Protein AF-A0A7C3CCZ5-F1 (afdb_monomer)

Structure (mmCIF, N/CA/C/O backbone):
data_AF-A0A7C3CCZ5-F1
#
_entry.id   AF-A0A7C3CCZ5-F1
#
loop_
_atom_site.group_PDB
_atom_site.id
_atom_site.type_symbol
_atom_site.label_atom_id
_atom_site.label_alt_id
_atom_site.label_comp_id
_atom_site.label_asym_id
_atom_site.label_entity_id
_atom_site.label_seq_id
_atom_site.pdbx_PDB_ins_code
_atom_site.Cartn_x
_atom_site.Cartn_y
_atom_site.Cartn_z
_atom_site.occupancy
_atom_site.B_iso_or_equiv
_atom_site.auth_seq_id
_atom_site.auth_comp_id
_atom_site.auth_asym_id
_atom_site.auth_atom_id
_atom_site.pdbx_PDB_model_num
ATOM 1 N N . MET A 1 1 ? -11.872 -8.655 21.559 1.00 65.56 1 MET A N 1
ATOM 2 C CA . MET A 1 1 ? -11.359 -8.584 20.173 1.00 65.56 1 MET A CA 1
ATOM 3 C C . MET A 1 1 ? -12.253 -7.619 19.425 1.00 65.56 1 MET A C 1
ATOM 5 O O . MET A 1 1 ? -13.464 -7.737 19.575 1.00 65.56 1 MET A O 1
ATOM 9 N N . ALA A 1 2 ? -11.675 -6.671 18.688 1.00 79.25 2 ALA A N 1
ATOM 10 C CA . ALA A 1 2 ? -12.430 -5.754 17.841 1.00 79.25 2 ALA A CA 1
ATOM 11 C C . ALA A 1 2 ? -13.335 -6.536 16.878 1.00 79.25 2 ALA A C 1
ATOM 13 O O . ALA A 1 2 ? -12.887 -7.495 16.245 1.00 79.25 2 ALA A O 1
ATOM 14 N N . GLN A 1 3 ? -14.606 -6.146 16.781 1.00 91.62 3 GLN A N 1
ATOM 15 C CA . GLN A 1 3 ? -15.539 -6.755 15.840 1.0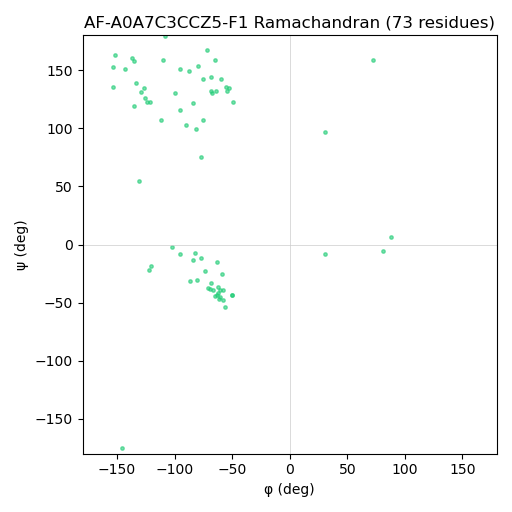0 91.62 3 GLN A CA 1
ATOM 16 C C . GLN A 1 3 ? -15.480 -5.990 14.518 1.00 91.62 3 GLN A C 1
ATOM 18 O O . GLN A 1 3 ? -16.030 -4.899 14.398 1.00 91.62 3 GLN A O 1
ATOM 23 N N . ILE A 1 4 ? -14.791 -6.571 13.536 1.00 95.56 4 ILE A N 1
ATOM 24 C CA . ILE A 1 4 ? -14.629 -6.003 12.196 1.00 95.56 4 ILE A CA 1
ATOM 25 C C . ILE A 1 4 ? -15.715 -6.613 11.294 1.00 95.56 4 ILE A C 1
ATOM 27 O O . ILE A 1 4 ? -15.714 -7.832 11.098 1.00 95.56 4 ILE A O 1
ATOM 31 N N . PRO A 1 5 ? -16.668 -5.822 10.770 1.00 96.38 5 PRO A N 1
ATOM 32 C CA . PRO A 1 5 ? -17.698 -6.324 9.867 1.00 96.38 5 PRO A CA 1
ATOM 33 C C . PRO A 1 5 ? -17.117 -6.955 8.595 1.00 96.38 5 PRO A C 1
ATOM 35 O O . PRO A 1 5 ? -16.151 -6.471 8.008 1.00 96.38 5 PRO A O 1
ATOM 38 N N . ILE A 1 6 ? -17.742 -8.035 8.123 1.00 97.25 6 ILE A N 1
ATOM 39 C CA . ILE A 1 6 ? -17.393 -8.621 6.824 1.00 97.25 6 ILE A CA 1
ATOM 40 C C . ILE A 1 6 ? -17.714 -7.602 5.725 1.00 97.25 6 ILE A C 1
ATOM 42 O O . ILE A 1 6 ? -18.807 -7.039 5.694 1.00 97.25 6 ILE A O 1
ATOM 46 N N . GLY A 1 7 ? -16.762 -7.389 4.815 1.00 96.81 7 GLY A N 1
ATOM 47 C CA . GLY A 1 7 ? -16.886 -6.409 3.735 1.00 96.81 7 GLY A CA 1
ATOM 48 C C . GLY A 1 7 ? -16.428 -4.995 4.104 1.00 96.81 7 GLY A C 1
ATOM 49 O O . GLY A 1 7 ? -16.578 -4.091 3.281 1.00 96.81 7 GLY A O 1
ATOM 50 N N . THR A 1 8 ? -15.852 -4.791 5.296 1.00 97.31 8 THR A N 1
ATOM 51 C CA . THR A 1 8 ? -15.130 -3.555 5.620 1.00 97.31 8 THR A CA 1
ATOM 52 C C . THR A 1 8 ? -14.067 -3.270 4.557 1.00 97.31 8 THR A C 1
ATOM 54 O O . THR A 1 8 ? -13.343 -4.165 4.121 1.00 97.31 8 THR A O 1
ATOM 57 N N . ARG A 1 9 ? -14.000 -2.012 4.120 1.00 97.19 9 ARG A N 1
ATOM 58 C CA . ARG A 1 9 ? -13.146 -1.559 3.022 1.00 97.19 9 ARG A CA 1
ATOM 59 C C . ARG A 1 9 ? -12.590 -0.174 3.318 1.00 97.19 9 ARG A C 1
ATOM 61 O O . ARG A 1 9 ? -13.263 0.635 3.953 1.00 97.19 9 ARG A O 1
ATOM 68 N N . ALA A 1 10 ? -11.419 0.100 2.771 1.00 97.75 10 ALA A N 1
ATOM 69 C CA . ALA A 1 10 ? -10.879 1.438 2.619 1.00 97.75 10 ALA A CA 1
ATOM 70 C C . ALA A 1 10 ? -10.263 1.558 1.226 1.00 97.75 10 ALA A C 1
ATOM 72 O O . ALA A 1 10 ? -9.972 0.554 0.573 1.00 97.75 10 ALA A O 1
ATOM 73 N N . GLU A 1 11 ? -10.098 2.792 0.779 1.00 97.62 11 GLU A N 1
ATOM 74 C CA . GLU A 1 11 ? -9.526 3.123 -0.515 1.00 97.62 11 GLU A CA 1
ATOM 75 C C . GLU A 1 11 ? -8.494 4.224 -0.313 1.00 97.62 11 GLU A C 1
ATOM 77 O O . GLU A 1 11 ? -8.704 5.150 0.472 1.00 97.62 11 GLU A O 1
ATOM 82 N N . LEU A 1 12 ? -7.377 4.100 -1.022 1.00 97.31 12 LEU A N 1
ATOM 83 C CA . LEU A 1 12 ? -6.336 5.110 -1.086 1.00 97.31 12 LEU A CA 1
ATOM 84 C C . LEU A 1 12 ? -6.070 5.409 -2.555 1.00 97.31 12 LEU A C 1
ATOM 86 O O . LEU A 1 12 ? -5.946 4.498 -3.374 1.00 97.31 12 LEU A O 1
ATOM 90 N N . HIS A 1 13 ? -5.966 6.693 -2.876 1.00 96.81 13 HIS A N 1
ATOM 91 C CA . HIS A 1 13 ? -5.599 7.148 -4.209 1.00 96.81 13 HIS A CA 1
ATOM 92 C C . HIS A 1 13 ? -4.121 7.516 -4.227 1.00 96.81 13 HIS A C 1
ATOM 94 O O . HIS A 1 13 ? -3.656 8.282 -3.384 1.00 96.81 13 HIS A O 1
ATOM 100 N N . LEU A 1 14 ? -3.404 6.991 -5.216 1.00 95.69 14 LEU A N 1
ATOM 101 C CA . LEU A 1 14 ? -1.992 7.257 -5.445 1.00 95.69 14 LEU A CA 1
ATOM 102 C C . LEU A 1 14 ? -1.811 7.838 -6.845 1.00 95.69 14 LEU A C 1
ATOM 104 O O . LEU A 1 14 ? -2.170 7.198 -7.834 1.00 95.69 14 LEU A O 1
ATOM 108 N N . LEU A 1 15 ? -1.224 9.030 -6.926 1.00 96.38 15 LEU A N 1
ATOM 109 C CA . LEU A 1 15 ? -0.664 9.541 -8.172 1.00 96.38 15 LEU A CA 1
ATOM 110 C C . LEU A 1 15 ? 0.750 8.976 -8.324 1.00 96.38 15 LEU A C 1
ATOM 112 O O . LEU A 1 15 ? 1.596 9.198 -7.461 1.00 96.38 15 LEU A O 1
ATOM 116 N N . VAL A 1 16 ? 1.013 8.255 -9.414 1.00 95.56 16 VAL A N 1
ATOM 117 C CA . VAL A 1 16 ? 2.343 7.694 -9.669 1.00 95.56 16 VAL A CA 1
ATOM 118 C C . VAL A 1 16 ? 3.271 8.818 -10.121 1.00 95.56 16 VAL A C 1
ATOM 120 O O . VAL A 1 16 ? 3.160 9.336 -11.225 1.00 95.56 16 VAL A O 1
ATOM 123 N N . THR A 1 17 ? 4.185 9.214 -9.243 1.00 94.19 17 THR A N 1
ATOM 124 C CA . THR A 1 17 ? 5.259 10.168 -9.533 1.00 94.19 17 THR A CA 1
ATOM 125 C C . THR A 1 17 ? 6.594 9.426 -9.597 1.00 94.19 17 THR A C 1
ATOM 127 O O . THR A 1 17 ? 6.675 8.215 -9.378 1.00 94.19 17 THR A O 1
ATOM 130 N N . GLY A 1 18 ? 7.678 10.156 -9.872 1.00 91.56 18 GLY A N 1
ATOM 131 C CA . GLY A 1 18 ? 9.020 9.575 -9.891 1.00 91.56 18 GLY A CA 1
ATOM 132 C C . GLY A 1 18 ? 9.441 8.931 -8.566 1.00 91.56 18 GLY A C 1
ATOM 133 O O . GLY A 1 18 ? 10.256 8.021 -8.600 1.00 91.56 18 GLY A O 1
ATOM 134 N N . GLU A 1 19 ? 8.875 9.351 -7.428 1.00 92.44 19 GLU A N 1
ATOM 135 C CA . GLU A 1 19 ? 9.201 8.785 -6.108 1.00 92.44 19 GLU A CA 1
ATOM 136 C C . GLU A 1 19 ? 8.601 7.388 -5.888 1.00 92.44 19 GLU A C 1
ATOM 138 O O . GLU A 1 19 ? 9.108 6.628 -5.071 1.00 92.44 19 GLU A O 1
ATOM 143 N N . TYR A 1 20 ? 7.536 7.053 -6.625 1.00 94.25 20 TYR A N 1
ATOM 144 C CA . TYR A 1 20 ? 6.839 5.765 -6.556 1.00 94.25 20 TYR A CA 1
ATOM 145 C C . TYR A 1 20 ? 7.206 4.838 -7.720 1.00 94.25 20 TYR A C 1
ATOM 147 O O . TYR A 1 20 ? 6.708 3.710 -7.812 1.00 94.25 20 TYR A O 1
ATOM 155 N N . ALA A 1 21 ? 8.044 5.317 -8.637 1.00 92.62 21 ALA A N 1
ATOM 156 C CA . ALA A 1 21 ? 8.493 4.552 -9.782 1.00 92.62 21 ALA A CA 1
ATOM 157 C C . ALA A 1 21 ? 9.611 3.579 -9.390 1.00 92.62 21 ALA A C 1
ATOM 159 O O . ALA A 1 21 ? 10.352 3.811 -8.437 1.00 92.62 21 ALA A O 1
ATOM 160 N N . VAL A 1 22 ? 9.751 2.482 -10.135 1.00 90.81 22 VAL A N 1
ATOM 161 C CA . VAL A 1 22 ? 10.924 1.613 -9.983 1.00 90.81 22 VAL A CA 1
ATOM 162 C C . VAL A 1 22 ? 12.185 2.328 -10.482 1.00 90.81 22 VAL A C 1
ATOM 164 O O . VAL A 1 22 ? 12.196 2.895 -11.572 1.00 90.81 22 VAL A O 1
ATOM 167 N N . ASP A 1 23 ? 13.249 2.292 -9.681 1.00 85.62 23 ASP A N 1
ATOM 168 C CA . ASP A 1 23 ? 14.514 2.997 -9.930 1.00 85.62 23 ASP A CA 1
ATOM 169 C C . ASP A 1 23 ? 15.740 2.061 -9.977 1.00 85.62 23 ASP A C 1
ATOM 171 O O . ASP A 1 23 ? 16.746 2.377 -10.609 1.00 85.62 23 ASP A O 1
ATOM 175 N N . PHE A 1 24 ? 15.651 0.870 -9.377 1.00 83.06 24 PHE A N 1
ATOM 176 C CA . PHE A 1 24 ? 16.770 -0.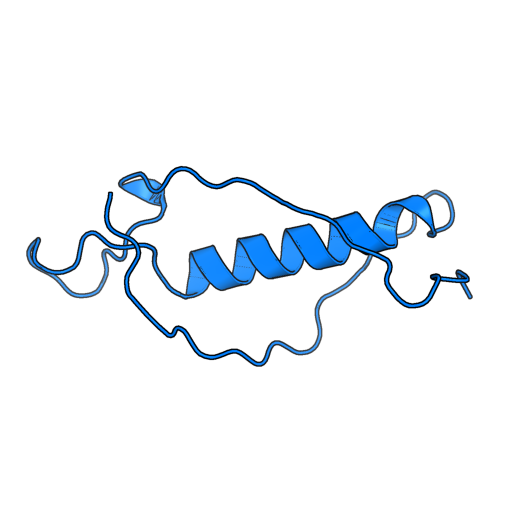074 -9.273 1.00 83.06 24 PHE A CA 1
ATOM 177 C C . PHE A 1 24 ? 17.084 -0.859 -10.559 1.00 83.06 24 PHE A C 1
ATOM 179 O O . PHE A 1 24 ? 18.112 -1.532 -10.621 1.00 83.06 24 PHE A O 1
ATOM 186 N N . LEU A 1 25 ? 16.211 -0.821 -11.572 1.00 74.38 25 LEU A N 1
ATOM 187 C CA . LEU A 1 25 ? 16.377 -1.600 -12.810 1.00 74.38 25 LEU A CA 1
ATOM 188 C C . LEU A 1 25 ? 17.311 -0.946 -13.844 1.00 74.38 25 LEU A C 1
ATOM 190 O O . LEU A 1 25 ? 17.664 -1.598 -14.825 1.00 74.38 25 LEU A O 1
ATOM 194 N N . GLY A 1 26 ? 17.758 0.290 -13.607 1.00 67.56 26 GLY A N 1
ATOM 195 C CA . GLY A 1 26 ? 18.567 1.047 -14.563 1.00 67.56 26 GLY A CA 1
ATOM 196 C C . GLY A 1 26 ? 17.772 1.553 -15.776 1.00 67.56 26 GLY A C 1
ATOM 197 O O . GLY A 1 26 ? 16.689 1.059 -1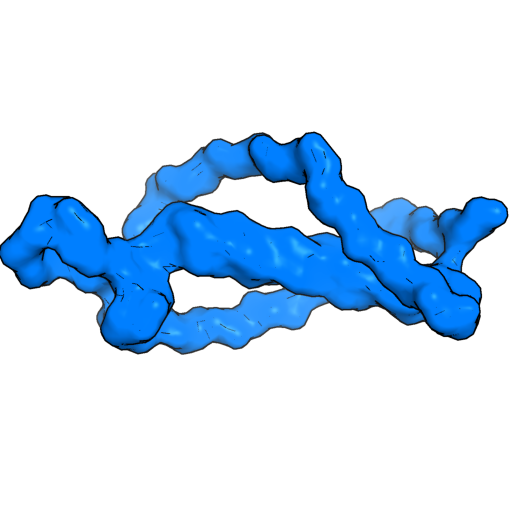6.069 1.00 67.56 26 GLY A O 1
ATOM 198 N N . ASP A 1 27 ? 18.337 2.583 -16.415 1.00 58.44 27 ASP A N 1
ATOM 199 C CA . ASP A 1 27 ? 17.944 3.268 -17.662 1.00 58.44 27 ASP A CA 1
ATOM 200 C C . ASP A 1 27 ? 16.437 3.297 -17.988 1.00 58.44 27 ASP A C 1
ATOM 202 O O . ASP A 1 27 ? 15.944 2.327 -18.548 1.00 58.44 27 ASP A O 1
ATOM 206 N N . ASP A 1 28 ? 15.754 4.407 -17.634 1.00 60.81 28 ASP A N 1
ATOM 207 C CA . ASP A 1 28 ? 14.478 5.034 -18.092 1.00 60.81 28 ASP A CA 1
ATOM 208 C C . ASP A 1 28 ? 13.282 4.204 -18.639 1.00 60.81 28 ASP A C 1
ATOM 210 O O . ASP A 1 28 ? 12.186 4.739 -18.822 1.00 60.81 28 ASP A O 1
ATOM 214 N N . ALA A 1 29 ? 13.414 2.906 -18.876 1.00 59.09 29 ALA A N 1
ATOM 215 C CA . ALA A 1 29 ? 12.494 2.059 -19.621 1.00 59.09 29 ALA A CA 1
ATOM 216 C C . ALA A 1 29 ? 11.326 1.541 -18.771 1.00 59.09 29 ALA A C 1
ATOM 218 O O . ALA A 1 29 ? 10.345 1.038 -19.317 1.00 59.09 29 ALA A O 1
ATOM 219 N N . ALA A 1 30 ? 11.399 1.675 -17.446 1.00 63.75 30 ALA A N 1
ATOM 220 C CA . ALA A 1 30 ? 10.351 1.230 -16.535 1.00 63.75 30 ALA A CA 1
ATOM 221 C C . ALA A 1 30 ? 9.984 2.321 -15.522 1.00 63.75 30 ALA A C 1
ATOM 223 O O . ALA A 1 30 ? 9.992 2.089 -14.322 1.00 63.75 30 ALA A O 1
ATOM 224 N N . ARG A 1 31 ? 9.619 3.526 -15.977 1.00 84.88 31 ARG A N 1
ATOM 225 C CA . ARG A 1 31 ? 9.001 4.519 -15.080 1.00 84.88 31 ARG A CA 1
ATOM 226 C C . ARG A 1 31 ? 7.529 4.155 -14.840 1.00 84.88 31 ARG A C 1
ATOM 228 O O . ARG A 1 31 ? 6.617 4.709 -15.446 1.00 84.88 31 ARG A O 1
ATOM 235 N N . VAL A 1 32 ? 7.319 3.139 -14.012 1.00 93.25 32 VAL A N 1
ATOM 236 C CA . VAL A 1 32 ? 6.008 2.596 -13.632 1.00 93.25 32 VAL A CA 1
ATOM 237 C C . VAL A 1 32 ? 5.981 2.374 -12.126 1.00 93.25 32 VAL A C 1
ATOM 239 O O . VAL A 1 32 ? 7.042 2.216 -11.519 1.00 93.25 32 VAL A O 1
ATOM 242 N N . LEU A 1 33 ? 4.789 2.327 -11.531 1.00 95.62 33 LEU A N 1
ATOM 243 C CA . LEU A 1 33 ? 4.607 2.050 -10.106 1.00 95.62 33 LEU A CA 1
ATOM 244 C C . LEU A 1 33 ? 5.400 0.807 -9.689 1.00 95.62 33 LEU A C 1
ATOM 246 O O . LEU A 1 33 ? 5.193 -0.281 -10.231 1.00 95.62 33 LEU A O 1
ATOM 250 N N . ALA A 1 34 ? 6.293 0.949 -8.713 1.00 94.75 34 ALA A N 1
ATOM 251 C CA . ALA A 1 34 ? 7.049 -0.189 -8.216 1.00 94.75 34 ALA A CA 1
ATOM 252 C C . ALA A 1 34 ? 6.164 -1.077 -7.328 1.00 94.75 34 ALA A C 1
ATOM 254 O O . ALA A 1 34 ? 5.383 -0.595 -6.505 1.00 94.75 34 ALA A O 1
ATOM 255 N N . THR A 1 35 ? 6.350 -2.395 -7.426 1.00 95.81 35 THR A N 1
ATOM 256 C CA . THR A 1 35 ? 5.684 -3.376 -6.555 1.00 95.81 35 THR A CA 1
ATOM 257 C C . THR A 1 35 ? 5.791 -3.066 -5.051 1.00 95.81 35 THR A C 1
ATOM 259 O O . THR A 1 35 ? 4.764 -3.182 -4.388 1.00 95.81 35 THR A O 1
ATOM 262 N N . PRO A 1 36 ? 6.941 -2.647 -4.474 1.00 95.56 36 PRO A N 1
ATOM 263 C CA . PRO A 1 36 ? 6.986 -2.304 -3.048 1.00 95.56 36 PRO A CA 1
ATOM 264 C C . PRO A 1 36 ? 6.070 -1.128 -2.679 1.00 95.56 36 PRO A C 1
ATOM 266 O O . PRO A 1 36 ? 5.435 -1.166 -1.628 1.00 95.56 36 PRO A O 1
ATOM 269 N N . PHE A 1 37 ? 5.930 -0.119 -3.546 1.00 96.75 37 PHE A N 1
ATOM 270 C CA . PHE A 1 37 ? 5.011 0.993 -3.294 1.00 96.75 37 PHE A CA 1
ATOM 271 C C . PHE A 1 37 ? 3.550 0.568 -3.425 1.00 96.75 37 PHE A C 1
ATOM 273 O O . PHE A 1 37 ? 2.733 0.988 -2.608 1.00 96.75 37 PHE A O 1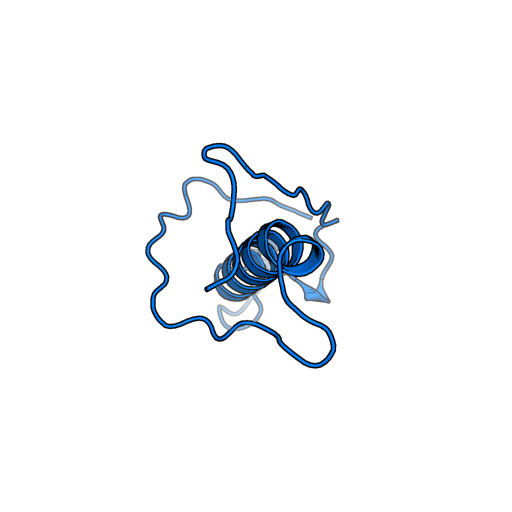
ATOM 280 N N . LEU A 1 38 ? 3.222 -0.306 -4.383 1.00 97.56 38 LEU A N 1
ATOM 281 C CA . LEU A 1 38 ? 1.897 -0.928 -4.453 1.00 97.56 38 LEU A CA 1
ATOM 282 C C . LEU A 1 38 ? 1.576 -1.701 -3.162 1.00 97.56 38 LEU A C 1
ATOM 284 O O . LEU A 1 38 ? 0.504 -1.502 -2.597 1.00 97.56 38 LEU A O 1
ATOM 288 N N . ILE A 1 39 ? 2.506 -2.535 -2.674 1.00 98.19 39 ILE A N 1
ATOM 289 C CA . ILE A 1 39 ? 2.354 -3.276 -1.408 1.00 98.19 39 ILE A CA 1
ATOM 290 C C . ILE A 1 39 ? 2.082 -2.312 -0.258 1.00 98.19 39 ILE A C 1
ATOM 292 O O . ILE A 1 39 ? 1.069 -2.458 0.417 1.00 98.19 39 ILE A O 1
ATOM 296 N N . GLY A 1 40 ? 2.933 -1.298 -0.077 1.00 97.75 40 GLY A N 1
ATOM 297 C CA . GLY A 1 40 ? 2.788 -0.350 1.027 1.00 97.75 40 GLY A CA 1
ATOM 298 C C . GLY A 1 40 ? 1.435 0.367 1.021 1.00 97.75 40 GLY A C 1
ATOM 299 O O . GLY A 1 40 ? 0.814 0.519 2.069 1.00 97.75 40 GLY A O 1
ATOM 300 N N . HIS A 1 41 ? 0.920 0.746 -0.153 1.00 98.00 41 HIS A N 1
ATOM 301 C CA . HIS A 1 41 ? -0.407 1.363 -0.256 1.00 98.00 41 HIS A CA 1
ATOM 302 C C . HIS A 1 41 ? -1.545 0.382 0.051 1.00 98.00 41 HIS A C 1
ATOM 304 O O . HIS A 1 41 ? -2.516 0.766 0.702 1.00 98.00 41 HIS A O 1
ATOM 310 N N . LEU A 1 42 ? -1.436 -0.882 -0.367 1.00 98.00 42 LEU A N 1
ATOM 311 C CA . LEU A 1 42 ? -2.418 -1.913 -0.015 1.00 98.00 42 LEU A CA 1
ATOM 312 C C . LEU A 1 42 ? -2.404 -2.221 1.490 1.00 98.00 42 LEU A C 1
ATOM 314 O O . LEU A 1 42 ? -3.467 -2.383 2.088 1.00 98.00 42 LEU A O 1
ATOM 318 N N . GLU A 1 43 ? -1.227 -2.258 2.114 1.00 98.31 43 GLU A N 1
ATOM 319 C CA . GLU A 1 43 ? -1.073 -2.453 3.560 1.00 98.31 43 GLU A CA 1
ATOM 320 C C . GLU A 1 43 ? -1.664 -1.285 4.357 1.00 98.31 43 GLU A C 1
ATOM 322 O O . GLU A 1 43 ? -2.408 -1.510 5.314 1.00 98.31 43 GLU A O 1
ATOM 327 N N . LEU A 1 44 ? -1.407 -0.042 3.933 1.00 98.19 44 LEU A N 1
ATOM 328 C CA . LEU A 1 44 ? -2.019 1.149 4.526 1.00 98.19 44 LEU A CA 1
ATOM 329 C C . LEU A 1 44 ? -3.544 1.123 4.390 1.00 98.19 44 LEU A C 1
ATOM 331 O O . LEU A 1 44 ? -4.241 1.350 5.376 1.00 98.19 44 LEU A O 1
ATOM 335 N N . ALA A 1 45 ? -4.072 0.771 3.214 1.00 98.19 45 ALA A N 1
ATOM 336 C CA . ALA A 1 45 ? -5.513 0.649 3.013 1.00 98.19 45 A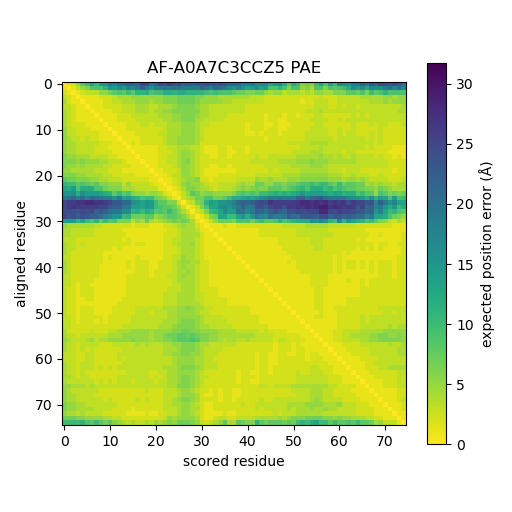LA A CA 1
ATOM 337 C C . ALA A 1 45 ? -6.116 -0.443 3.915 1.00 98.19 45 ALA A C 1
ATOM 339 O O . ALA A 1 45 ? -7.159 -0.231 4.532 1.00 98.19 45 ALA A O 1
ATOM 340 N N . ALA A 1 46 ? -5.456 -1.596 4.057 1.00 97.81 46 ALA A N 1
ATOM 341 C CA . ALA A 1 46 ? -5.904 -2.659 4.958 1.00 97.81 46 ALA A CA 1
ATOM 342 C C . ALA A 1 46 ? -5.900 -2.211 6.430 1.00 97.81 46 ALA A C 1
ATOM 344 O O . ALA A 1 46 ? -6.866 -2.456 7.158 1.00 97.81 46 ALA A O 1
ATOM 345 N N . ARG A 1 47 ? -4.847 -1.506 6.862 1.00 97.75 47 ARG A N 1
ATOM 346 C CA . ARG A 1 47 ? -4.761 -0.919 8.202 1.00 97.75 47 ARG A CA 1
ATOM 347 C C . ARG A 1 47 ? -5.878 0.100 8.432 1.00 97.75 47 ARG A C 1
ATOM 349 O O . ARG A 1 47 ? -6.539 0.050 9.469 1.00 97.75 47 ARG A O 1
ATOM 356 N N . ASP A 1 48 ? -6.114 0.999 7.481 1.00 97.94 48 ASP A N 1
ATOM 357 C CA . ASP A 1 48 ? -7.122 2.061 7.585 1.00 97.94 48 ASP A CA 1
ATOM 358 C C . ASP A 1 48 ? -8.546 1.512 7.567 1.00 97.94 48 ASP A C 1
ATOM 360 O O . ASP A 1 48 ? -9.411 2.030 8.272 1.00 97.94 48 ASP A O 1
ATOM 364 N N . ALA A 1 49 ? -8.784 0.419 6.841 1.00 97.81 49 ALA A N 1
ATOM 365 C CA . ALA A 1 49 ? -10.054 -0.295 6.874 1.00 97.81 49 ALA A CA 1
ATOM 366 C C . ALA A 1 49 ? -10.368 -0.814 8.289 1.00 97.81 49 ALA A C 1
ATOM 368 O O . ALA A 1 49 ? -11.508 -0.749 8.742 1.00 97.81 49 ALA A O 1
ATOM 369 N N . VAL A 1 50 ? -9.358 -1.306 9.012 1.00 96.88 50 VAL A N 1
ATOM 370 C CA . VAL A 1 50 ? -9.533 -1.902 10.344 1.00 96.88 50 VAL A CA 1
ATOM 371 C C . VAL A 1 50 ? -9.495 -0.865 11.470 1.00 96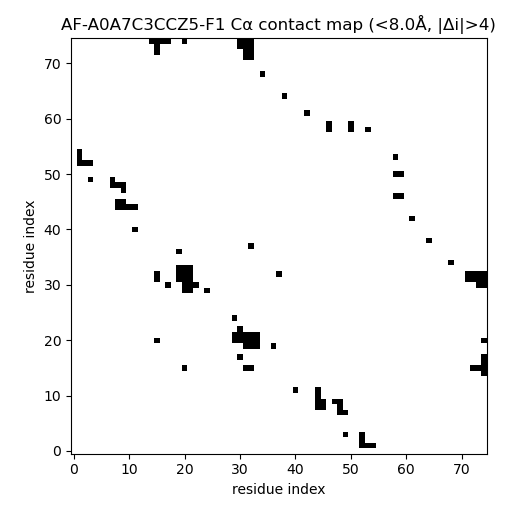.88 50 VAL A C 1
ATOM 373 O O . VAL A 1 50 ? -10.185 -1.045 12.475 1.00 96.88 50 VAL A O 1
ATOM 376 N N . LYS A 1 51 ? -8.733 0.226 11.325 1.00 96.50 51 LYS A N 1
ATOM 377 C CA . LYS A 1 51 ? -8.468 1.197 12.401 1.00 96.50 51 LYS A CA 1
ATOM 378 C C . LYS A 1 51 ? -9.718 1.715 13.136 1.00 96.50 51 LYS A C 1
ATOM 380 O O . LYS A 1 51 ? -9.662 1.745 14.364 1.00 96.50 51 LYS A O 1
ATOM 385 N N . PRO A 1 52 ? -10.837 2.076 12.475 1.00 96.19 52 PRO A N 1
ATOM 386 C CA . PRO A 1 52 ? -12.037 2.573 13.160 1.00 96.19 52 PRO A CA 1
ATOM 387 C C . PRO A 1 52 ? -12.704 1.556 14.097 1.00 96.19 52 PRO A C 1
ATOM 389 O O . PRO A 1 52 ? -13.557 1.931 14.896 1.00 96.19 52 PRO A O 1
ATOM 392 N N . HIS A 1 53 ? -12.350 0.274 13.982 1.00 96.06 53 HIS A N 1
ATOM 393 C CA . HIS A 1 53 ? -12.887 -0.808 14.805 1.00 96.06 53 HIS A CA 1
ATOM 394 C C . HIS A 1 53 ? -12.005 -1.145 16.012 1.00 96.06 53 HIS A C 1
ATOM 396 O O . HIS A 1 53 ? -12.407 -1.966 16.836 1.00 96.06 53 HIS A O 1
ATOM 402 N N . LEU A 1 54 ? -10.801 -0.575 16.099 1.00 95.81 54 LEU A N 1
ATOM 403 C CA . LEU A 1 54 ? -9.849 -0.861 17.169 1.00 95.81 54 LEU A CA 1
ATOM 404 C C . LEU A 1 54 ? -10.082 0.043 18.381 1.00 95.81 54 LEU A C 1
ATOM 406 O O . LEU A 1 54 ? -10.480 1.198 18.240 1.00 95.81 54 LEU A O 1
ATOM 410 N N . ASP A 1 55 ? -9.771 -0.485 19.564 1.00 95.44 55 ASP A N 1
ATOM 411 C CA . ASP A 1 55 ? -9.773 0.297 20.798 1.00 95.44 55 ASP A CA 1
ATOM 412 C C . ASP A 1 55 ? -8.697 1.396 20.757 1.00 95.44 55 ASP A C 1
ATOM 414 O O . ASP A 1 55 ? -7.708 1.326 20.015 1.00 95.44 55 ASP A O 1
ATOM 418 N N . GLU A 1 56 ? -8.878 2.419 21.589 1.00 94.75 56 GLU A N 1
ATOM 419 C CA . GLU A 1 56 ? -7.926 3.519 21.709 1.00 94.75 56 GLU A CA 1
ATOM 420 C C . GLU A 1 56 ? -6.514 3.008 22.048 1.00 94.75 56 GLU A C 1
ATOM 422 O O . GLU A 1 56 ? -6.322 2.131 22.889 1.00 94.75 56 GLU A O 1
ATOM 427 N N . GLY A 1 57 ? -5.509 3.555 21.360 1.00 95.50 57 GLY A N 1
ATOM 428 C CA . GLY A 1 57 ? -4.108 3.165 21.530 1.00 95.50 57 GLY A CA 1
ATOM 429 C C . GLY A 1 57 ? -3.687 1.889 20.790 1.00 95.50 57 GLY A C 1
ATOM 430 O O . GLY A 1 57 ? -2.494 1.593 20.767 1.00 95.50 57 GLY A O 1
ATOM 431 N N . LEU A 1 58 ? -4.606 1.160 20.144 1.00 96.38 58 LEU A N 1
ATOM 432 C CA . LEU A 1 58 ? -4.273 -0.037 19.365 1.00 96.38 58 LEU A CA 1
ATOM 433 C C . LEU A 1 58 ? -4.088 0.254 17.874 1.00 96.38 58 LEU A C 1
ATOM 435 O O . LEU A 1 58 ? -4.708 1.155 17.308 1.00 96.38 58 LEU A O 1
ATOM 439 N N . ASP A 1 59 ? -3.245 -0.544 17.220 1.00 96.44 59 ASP A N 1
ATOM 440 C CA . ASP A 1 59 ? -3.056 -0.561 15.767 1.00 96.44 59 ASP A CA 1
ATOM 441 C C . ASP A 1 59 ? -2.764 -1.989 15.274 1.00 96.44 59 ASP A C 1
ATOM 443 O O . ASP A 1 59 ? -2.830 -2.948 16.047 1.00 96.44 59 ASP A O 1
ATOM 447 N N . THR A 1 60 ? -2.465 -2.136 13.986 1.00 96.06 60 THR A N 1
ATOM 448 C CA . THR A 1 60 ? -2.211 -3.431 13.340 1.00 96.06 60 THR A CA 1
ATOM 449 C C . THR A 1 60 ? -0.744 -3.616 12.952 1.00 96.06 60 THR A C 1
ATOM 451 O O . THR A 1 60 ? 0.002 -2.651 12.799 1.00 96.06 60 THR A O 1
ATOM 454 N N . VAL A 1 61 ? -0.339 -4.876 12.772 1.00 97.50 61 VAL A N 1
ATOM 455 C CA . VAL A 1 61 ? 0.949 -5.262 12.183 1.00 97.50 61 VAL A CA 1
ATOM 456 C C . VAL A 1 61 ? 0.669 -6.213 11.024 1.00 97.50 61 VAL A C 1
ATOM 458 O O . VAL A 1 61 ? -0.015 -7.223 11.206 1.00 97.50 61 VAL A O 1
ATOM 461 N N . GLY A 1 62 ? 1.192 -5.899 9.839 1.00 96.88 62 GLY A N 1
ATOM 462 C CA . GLY A 1 62 ? 1.140 -6.792 8.683 1.00 96.88 62 GLY A CA 1
ATOM 463 C C . GLY A 1 62 ? 2.011 -8.028 8.915 1.00 96.88 62 GLY A C 1
ATOM 464 O O . GLY A 1 62 ? 3.160 -7.910 9.331 1.00 96.88 62 GLY A O 1
ATOM 465 N N . THR A 1 63 ? 1.463 -9.220 8.680 1.00 97.88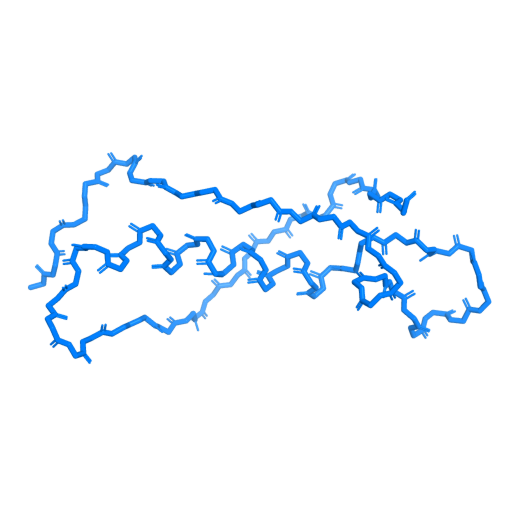 63 THR A N 1
ATOM 466 C CA . THR A 1 63 ? 2.183 -10.496 8.888 1.00 97.88 63 THR A CA 1
ATOM 467 C C . THR A 1 63 ? 2.303 -11.340 7.624 1.00 97.88 63 THR A C 1
ATOM 469 O O . THR A 1 63 ? 3.149 -12.229 7.561 1.00 97.88 63 THR A O 1
ATOM 472 N N . LEU A 1 64 ? 1.477 -11.063 6.615 1.00 98.12 64 LEU A N 1
ATOM 473 C CA . LEU A 1 64 ? 1.475 -11.754 5.335 1.00 98.12 64 LEU A CA 1
ATOM 474 C C . LEU A 1 64 ? 0.932 -10.817 4.260 1.00 98.12 64 LEU A C 1
ATOM 476 O O . LEU A 1 64 ? -0.100 -10.177 4.456 1.00 98.12 64 LEU A O 1
ATOM 480 N N . VAL A 1 65 ? 1.603 -10.800 3.113 1.00 97.69 65 VAL A N 1
ATOM 481 C CA . VAL A 1 65 ? 1.117 -10.194 1.876 1.00 97.69 65 VAL A CA 1
ATOM 482 C C . VAL A 1 65 ? 1.267 -11.218 0.754 1.00 97.69 65 VAL A C 1
ATOM 484 O O . VAL A 1 65 ? 2.314 -11.846 0.614 1.00 97.69 65 VAL A O 1
ATOM 487 N N . ASP A 1 66 ? 0.206 -11.403 -0.025 1.00 97.75 66 ASP A N 1
ATOM 488 C CA . ASP A 1 66 ? 0.198 -12.232 -1.229 1.00 97.75 66 ASP A CA 1
ATOM 489 C C . ASP A 1 66 ? -0.538 -11.461 -2.326 1.00 97.75 66 ASP A C 1
ATOM 4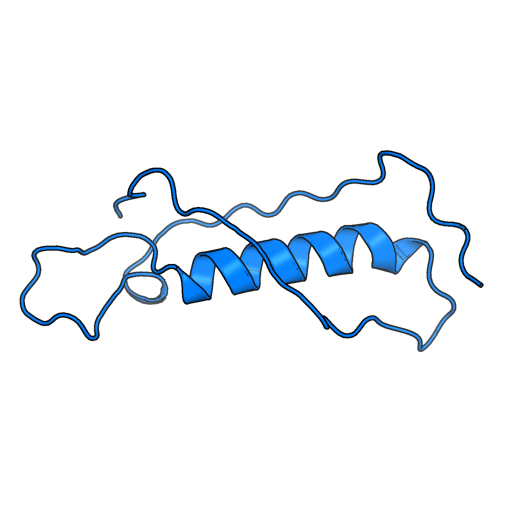91 O O . ASP A 1 66 ? -1.694 -11.066 -2.156 1.00 97.75 66 ASP A O 1
ATOM 495 N N . LEU A 1 67 ? 0.158 -11.175 -3.426 1.00 97.12 67 LEU A N 1
ATOM 496 C CA . LEU A 1 67 ? -0.393 -10.407 -4.532 1.00 97.12 67 LEU A CA 1
ATOM 497 C C . LEU A 1 67 ? 0.244 -10.776 -5.863 1.00 97.12 67 LEU A C 1
ATOM 499 O O . LEU A 1 67 ? 1.354 -11.302 -5.947 1.00 97.12 67 LEU A O 1
ATOM 503 N N . ARG A 1 68 ? -0.446 -10.385 -6.934 1.00 98.06 68 ARG A N 1
ATOM 504 C CA . ARG A 1 68 ? 0.067 -10.421 -8.303 1.00 98.06 68 ARG A CA 1
ATOM 505 C C . ARG A 1 68 ? -0.024 -9.023 -8.903 1.00 98.06 68 ARG A C 1
ATOM 507 O O . ARG A 1 68 ? -1.111 -8.461 -8.985 1.00 98.06 68 ARG A O 1
ATOM 514 N N . HIS A 1 69 ? 1.105 -8.476 -9.346 1.00 96.38 69 HIS A N 1
ATOM 515 C CA . HIS A 1 69 ? 1.146 -7.197 -10.054 1.00 96.38 69 HIS A CA 1
ATOM 516 C C . HIS A 1 69 ? 0.781 -7.448 -11.525 1.00 96.38 69 HIS A C 1
ATOM 518 O O . HIS A 1 69 ? 1.587 -7.972 -12.290 1.00 96.38 69 HIS A O 1
ATOM 524 N N . LEU A 1 70 ? -0.477 -7.186 -11.889 1.00 97.31 70 LEU A N 1
ATOM 525 C CA . LEU A 1 70 ? -1.060 -7.675 -13.148 1.00 97.31 70 LEU A CA 1
ATOM 526 C C . LEU A 1 70 ? -0.699 -6.840 -14.380 1.00 97.31 70 LEU A C 1
ATOM 528 O O . 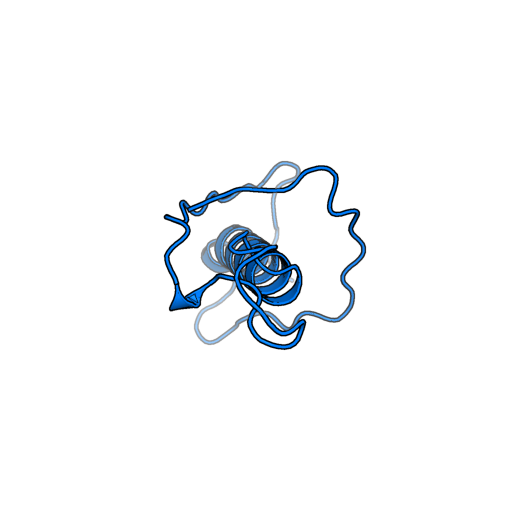LEU A 1 70 ? -0.663 -7.371 -15.486 1.00 97.31 70 LEU A O 1
ATOM 532 N N . SER A 1 71 ? -0.478 -5.542 -14.202 1.00 95.62 71 SER A N 1
ATOM 533 C CA . SER A 1 71 ? -0.154 -4.607 -15.274 1.00 95.62 71 SER A CA 1
ATOM 534 C C . SER A 1 71 ? 0.646 -3.451 -14.703 1.00 95.62 71 SER A C 1
ATOM 536 O O . SER A 1 71 ? 0.479 -3.106 -13.537 1.00 95.62 71 SER A O 1
ATOM 538 N N . ALA A 1 72 ? 1.475 -2.838 -15.540 1.00 93.94 72 ALA A N 1
ATOM 539 C CA . ALA A 1 72 ? 2.160 -1.607 -15.195 1.00 93.94 72 ALA A CA 1
ATOM 540 C C . ALA A 1 72 ? 1.177 -0.431 -15.078 1.00 93.94 72 ALA A C 1
ATOM 542 O O . ALA A 1 72 ? 0.249 -0.313 -15.884 1.00 93.94 72 ALA A O 1
ATOM 543 N N . THR A 1 73 ? 1.453 0.464 -14.129 1.00 95.88 73 THR A N 1
ATOM 544 C CA . THR A 1 73 ? 0.839 1.795 -14.033 1.00 95.88 73 THR A CA 1
ATOM 545 C C . THR A 1 73 ? 1.926 2.834 -14.320 1.00 95.88 73 THR A C 1
ATOM 547 O O . THR A 1 73 ? 2.828 2.971 -13.492 1.00 95.88 73 THR A O 1
ATOM 550 N N . PRO A 1 74 ? 1.916 3.505 -15.485 1.00 91.56 74 PRO A N 1
ATOM 551 C CA . PRO A 1 74 ? 2.920 4.514 -15.832 1.00 91.56 74 PRO A CA 1
ATOM 552 C C . PRO A 1 74 ? 2.738 5.807 -15.019 1.00 91.56 74 PRO A C 1
ATOM 554 O O . PRO A 1 74 ? 1.699 5.984 -14.379 1.00 91.56 74 PRO A O 1
ATOM 557 N N . LEU A 1 75 ? 3.744 6.692 -15.058 1.00 87.88 75 LEU A N 1
ATOM 558 C CA . LEU A 1 75 ? 3.589 8.092 -14.626 1.00 87.88 75 LEU A CA 1
ATOM 559 C C . LEU A 1 75 ? 2.612 8.862 -15.523 1.00 87.88 75 LEU A C 1
ATOM 561 O O . LEU A 1 75 ? 2.554 8.550 -16.737 1.00 87.88 75 LEU A O 1
#

Radius of gyration: 15.44 Å; Cα contacts (8 Å, |Δi|>4): 64; chains: 1; bounding box: 36×22×41 Å

pLDDT: mean 92.4, std 9.83, range [58.44, 98.31]

Nearest PDB structures (foldseek):
  3kx8-assembly1_B  TM=9.588E-01  e=4.243E-02  Streptantibioticus cattleyicolor
  3p3i-assembly3_E  TM=9.386E-01  e=3.956E-02  Streptantibioticus cattleyicolor
  3p3f-assembly3_E  TM=9.397E-01  e=6.017E-02  Streptantibioticus cattleyicolor
  3qoo-assembly1_A-2  TM=8.553E-01  e=2.278E+00  Thermanaerovibrio acidaminovorans DSM 6589
  3lz7-assembly1_A  TM=7.054E-01  e=3.715E+00  Haemophilus influenzae

Solvent-accessible surface area (backbone atoms only — not comparable to full-atom values): 5077 Å² total; per-residue (Å²): 130,68,80,73,64,90,84,67,70,55,84,77,88,81,83,53,44,82,89,40,26,48,68,90,85,60,78,88,81,54,59,21,55,24,68,70,53,54,48,53,52,52,51,50,26,56,46,59,36,47,50,86,44,47,59,90,96,60,85,85,78,92,86,81,87,87,86,77,89,87,69,86,47,60,98

Secondary structure (DSSP, 8-state):
-----TT----------TTTB--TT-SSTT-BB-HHHHHHHHHHHHHHHHGGGSPTT-------------S--B-

Sequence (75 aa):
MAQIPIGTRAELHLLVTGEYAVDFLGDDAARVLATPFLIGHLELAARDAVKPHLDEGLDTVGTLVDLRHLSATPL

Foldseek 3Di:
DFDQDPPQWFDDDDDQDQVQWDDVPDDDPGQFGDPVSVVVRVVVRVFVSCVVRDDPPDGDDDDDDDDDPDDTHHD

Mean predicted aligned error: 4.15 Å